Protein AF-A0A934EB63-F1 (afdb_monomer_lite)

Foldseek 3Di:
DDQDDLAPVSLVVVLVVLVVCVVVVNDDPVVNVVSNVVSVVSNVVNVVVVVVVVVVVVVVVVVVVD

Structure (mmCIF, N/CA/C/O backbone):
data_AF-A0A934EB63-F1
#
_entry.id   AF-A0A934EB63-F1
#
loop_
_atom_site.group_PDB
_atom_site.id
_atom_site.type_symbol
_atom_site.label_atom_id
_atom_site.label_alt_id
_atom_site.label_comp_id
_atom_site.label_asym_id
_atom_site.label_entity_id
_atom_site.label_seq_id
_atom_site.pdbx_PDB_ins_code
_atom_site.Cartn_x
_atom_site.Cartn_y
_atom_site.Cartn_z
_atom_site.occupancy
_atom_site.B_iso_or_equiv
_atom_site.auth_seq_id
_atom_site.auth_comp_id
_atom_site.auth_asym_id
_atom_site.auth_atom_id
_atom_site.pdbx_PDB_model_num
ATOM 1 N N . MET A 1 1 ? -6.400 -18.558 7.316 1.00 63.09 1 MET A N 1
ATOM 2 C CA . MET A 1 1 ? -5.493 -18.220 6.193 1.00 63.09 1 MET A CA 1
ATOM 3 C C . MET A 1 1 ? -4.839 -16.868 6.479 1.00 63.09 1 MET A C 1
ATOM 5 O O . MET A 1 1 ? -5.554 -15.942 6.838 1.00 63.09 1 MET A O 1
ATOM 9 N N . LYS A 1 2 ? -3.503 -16.757 6.421 1.00 81.25 2 LYS A N 1
ATOM 10 C CA . LYS A 1 2 ? -2.769 -15.509 6.726 1.00 81.25 2 LYS A CA 1
ATOM 11 C C . LYS A 1 2 ? -2.882 -14.538 5.539 1.00 81.25 2 LYS A C 1
ATOM 13 O O . LYS A 1 2 ? -2.750 -14.983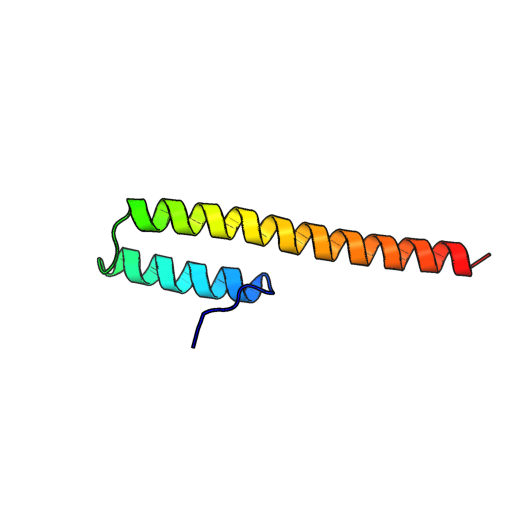 4.399 1.00 81.25 2 LYS A O 1
ATOM 18 N N . ARG A 1 3 ? -3.145 -13.245 5.788 1.00 84.06 3 ARG A N 1
ATOM 19 C CA . ARG A 1 3 ? -3.188 -12.217 4.726 1.00 84.06 3 ARG A CA 1
ATOM 20 C C . ARG A 1 3 ? -1.820 -12.133 4.037 1.00 84.06 3 ARG A C 1
ATOM 22 O O . ARG A 1 3 ? -0.794 -12.211 4.711 1.00 84.06 3 ARG A O 1
ATOM 29 N N . ARG A 1 4 ? -1.825 -11.993 2.711 1.00 90.00 4 ARG A N 1
ATOM 30 C CA . ARG A 1 4 ? -0.629 -11.781 1.883 1.00 90.00 4 ARG A CA 1
ATOM 31 C C . ARG A 1 4 ? -0.605 -10.331 1.414 1.00 90.00 4 ARG A C 1
ATOM 33 O O . ARG A 1 4 ? -1.667 -9.764 1.187 1.00 90.00 4 ARG A O 1
ATOM 40 N N . PHE A 1 5 ? 0.588 -9.765 1.288 1.00 94.00 5 PHE A N 1
ATOM 41 C CA . PHE A 1 5 ? 0.814 -8.373 0.899 1.00 94.00 5 PHE A CA 1
ATOM 42 C C . PHE A 1 5 ? 1.846 -8.324 -0.226 1.00 94.00 5 PHE A C 1
ATOM 44 O O . PHE A 1 5 ? 2.940 -7.795 -0.059 1.00 94.00 5 PHE A O 1
ATOM 51 N N . ASN A 1 6 ? 1.523 -8.972 -1.341 1.00 93.94 6 ASN A N 1
ATOM 52 C CA . ASN A 1 6 ? 2.466 -9.122 -2.447 1.00 93.94 6 ASN A CA 1
ATOM 53 C C . ASN A 1 6 ? 2.305 -8.007 -3.481 1.00 93.94 6 ASN A C 1
ATOM 55 O O . ASN A 1 6 ? 3.194 -7.787 -4.288 1.00 93.94 6 ASN A O 1
ATOM 59 N N . THR A 1 7 ? 1.154 -7.335 -3.482 1.00 96.62 7 THR A N 1
ATOM 60 C CA . THR A 1 7 ? 0.810 -6.311 -4.467 1.00 96.62 7 THR A CA 1
ATOM 61 C C . THR A 1 7 ? 0.269 -5.060 -3.787 1.00 96.62 7 THR A C 1
ATOM 63 O O . THR A 1 7 ? -0.292 -5.122 -2.688 1.00 96.62 7 THR A O 1
ATOM 66 N N . LEU A 1 8 ? 0.329 -3.923 -4.485 1.00 97.19 8 LEU A N 1
ATOM 67 C CA . LEU A 1 8 ? -0.340 -2.693 -4.046 1.00 97.19 8 LEU A CA 1
ATOM 68 C C . LEU A 1 8 ? -1.854 -2.894 -3.861 1.00 97.19 8 LEU A C 1
ATOM 70 O O . LEU A 1 8 ? -2.461 -2.303 -2.967 1.00 97.19 8 LEU A O 1
ATOM 74 N N . ALA A 1 9 ? -2.473 -3.772 -4.658 1.00 96.50 9 ALA A N 1
ATOM 75 C CA . ALA A 1 9 ? -3.882 -4.125 -4.508 1.00 96.50 9 ALA A CA 1
ATOM 76 C C . ALA A 1 9 ? -4.168 -4.829 -3.172 1.00 96.50 9 ALA A C 1
ATOM 78 O O . ALA A 1 9 ? -5.202 -4.562 -2.556 1.00 96.50 9 ALA A O 1
ATOM 79 N N . ASP A 1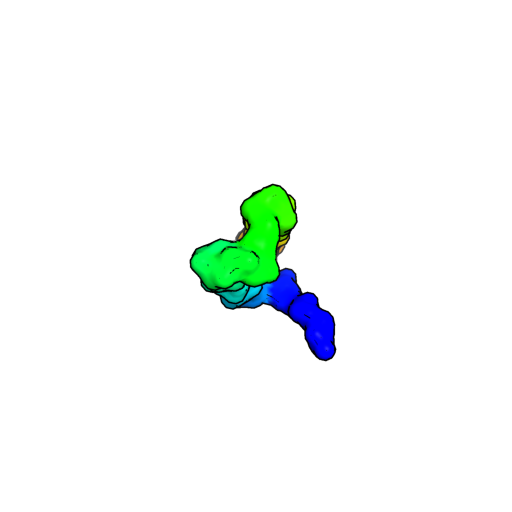 10 ? -3.263 -5.689 -2.701 1.00 96.69 10 ASP A N 1
ATOM 80 C CA . ASP A 1 10 ? -3.399 -6.343 -1.399 1.00 96.69 10 ASP A CA 1
ATOM 81 C C . ASP A 1 10 ? -3.283 -5.331 -0.254 1.00 96.69 10 ASP A C 1
ATOM 83 O O . ASP A 1 10 ? -4.138 -5.314 0.636 1.00 96.69 10 ASP A O 1
ATOM 87 N N . CYS A 1 11 ? -2.295 -4.430 -0.320 1.00 97.00 11 CYS A N 1
ATOM 88 C CA . CYS A 1 11 ? -2.140 -3.321 0.627 1.00 97.00 11 CYS A CA 1
ATOM 89 C C . CYS A 1 11 ? -3.394 -2.436 0.673 1.00 97.00 11 CYS A C 1
ATOM 91 O O . CYS A 1 11 ? -3.896 -2.123 1.753 1.00 97.00 11 CYS A O 1
ATOM 93 N N . ARG A 1 12 ? -3.954 -2.095 -0.495 1.00 97.06 12 ARG A N 1
ATOM 94 C CA . ARG A 1 12 ? -5.186 -1.304 -0.610 1.00 97.06 12 ARG A CA 1
ATOM 95 C C . ARG A 1 12 ? -6.378 -2.000 0.043 1.00 97.06 12 ARG A C 1
ATOM 97 O O . ARG A 1 12 ? -7.078 -1.381 0.839 1.00 97.06 12 ARG A O 1
ATOM 104 N N . ARG A 1 13 ? -6.624 -3.276 -0.284 1.00 97.38 13 ARG A N 1
ATOM 105 C CA . ARG A 1 13 ? -7.738 -4.050 0.302 1.00 97.38 13 ARG A CA 1
ATOM 106 C C . ARG A 1 13 ? -7.598 -4.157 1.818 1.00 97.38 13 ARG A C 1
ATOM 108 O O . ARG A 1 13 ? -8.586 -4.033 2.532 1.00 97.38 13 ARG A O 1
ATOM 115 N N . TYR A 1 14 ? -6.377 -4.370 2.302 1.00 96.75 14 TYR A N 1
ATOM 116 C CA . TYR A 1 14 ? -6.099 -4.419 3.729 1.00 96.75 14 TYR A CA 1
ATOM 117 C C . TYR A 1 14 ? -6.403 -3.089 4.427 1.00 96.75 14 TYR A C 1
ATOM 119 O O . TYR A 1 14 ? -7.092 -3.093 5.442 1.00 96.75 14 TYR A O 1
ATOM 127 N N . LEU A 1 15 ? -5.917 -1.966 3.891 1.00 97.06 15 LEU A N 1
ATOM 128 C CA . LEU A 1 15 ? -6.173 -0.645 4.467 1.00 97.06 15 LEU A CA 1
ATOM 129 C C . LEU A 1 15 ? -7.663 -0.308 4.485 1.00 97.06 15 LEU A C 1
ATOM 131 O O . LEU A 1 15 ? -8.146 0.172 5.503 1.00 97.06 15 LEU A O 1
ATOM 135 N N . ALA A 1 16 ? -8.394 -0.618 3.412 1.00 97.50 16 ALA A N 1
ATOM 136 C CA . ALA A 1 16 ? -9.842 -0.425 3.370 1.00 97.50 16 ALA A CA 1
ATOM 137 C C . ALA A 1 16 ? -10.558 -1.202 4.491 1.00 97.50 16 ALA A C 1
ATOM 139 O O . ALA A 1 16 ? -11.361 -0.631 5.220 1.00 97.50 16 ALA A O 1
ATOM 140 N N . ASP A 1 17 ? -10.214 -2.480 4.694 1.00 97.12 17 ASP A N 1
ATOM 141 C CA . ASP A 1 17 ? -10.756 -3.283 5.801 1.00 97.12 17 ASP A CA 1
ATOM 142 C C . ASP A 1 17 ? -10.410 -2.696 7.180 1.00 97.12 17 ASP A C 1
ATOM 144 O O . ASP A 1 17 ? -11.255 -2.662 8.073 1.00 97.12 17 ASP A O 1
ATOM 148 N N . VAL A 1 18 ? -9.179 -2.212 7.367 1.00 96.81 18 VAL A N 1
ATOM 149 C CA . VAL A 1 18 ? -8.752 -1.592 8.630 1.00 96.81 18 VAL A CA 1
ATOM 150 C C . VAL A 1 18 ? -9.522 -0.300 8.913 1.00 96.81 18 VAL A C 1
ATOM 152 O O . VAL A 1 18 ? -9.936 -0.097 10.053 1.00 96.81 18 VAL A O 1
ATOM 155 N N . LEU A 1 19 ? -9.724 0.550 7.904 1.00 97.44 19 LEU A N 1
ATOM 156 C CA . LEU A 1 19 ? -10.451 1.814 8.039 1.00 97.44 19 LEU A CA 1
ATOM 157 C C . LEU A 1 19 ? -11.933 1.583 8.336 1.00 97.44 19 LEU A C 1
ATOM 159 O O . LEU A 1 19 ? -12.439 2.147 9.300 1.00 97.44 19 LEU A O 1
ATOM 163 N N . ASN A 1 20 ? -12.590 0.673 7.615 1.00 98.06 20 ASN A N 1
ATOM 164 C CA . ASN A 1 20 ? -13.988 0.327 7.888 1.00 98.06 20 ASN A CA 1
ATOM 165 C C . ASN A 1 20 ? -14.167 -0.153 9.334 1.00 98.06 20 ASN A C 1
ATOM 167 O O . ASN A 1 20 ? -15.075 0.272 10.037 1.00 98.06 20 ASN A O 1
ATOM 171 N N . ARG A 1 21 ? -13.255 -1.000 9.827 1.00 97.19 21 ARG A N 1
ATOM 172 C CA . ARG A 1 21 ? -13.305 -1.478 11.215 1.00 97.19 21 ARG A CA 1
ATOM 173 C C . ARG A 1 21 ? -13.051 -0.374 12.239 1.00 97.19 21 ARG A C 1
ATOM 175 O O . ARG A 1 21 ? -13.541 -0.493 13.359 1.00 97.19 21 ARG A O 1
ATOM 182 N N . LEU A 1 22 ? -12.262 0.646 11.897 1.00 97.69 22 LEU A N 1
ATOM 183 C CA . LEU A 1 22 ? -12.057 1.816 12.750 1.00 97.69 22 LEU A CA 1
ATOM 184 C C . LEU A 1 22 ? -13.342 2.639 12.845 1.00 97.69 22 LEU A C 1
ATOM 186 O O . LEU A 1 22 ? -13.755 2.986 13.945 1.00 97.69 22 LEU A O 1
ATOM 190 N N . GLU A 1 23 ? -13.984 2.900 11.707 1.00 97.19 23 GLU A N 1
ATOM 191 C CA . GLU A 1 23 ? -15.252 3.635 11.628 1.00 97.19 23 GLU A CA 1
ATOM 192 C C . GLU A 1 23 ? -16.386 2.907 12.363 1.00 97.19 23 GLU A C 1
ATOM 194 O O . GLU A 1 23 ? -17.217 3.535 13.009 1.00 97.19 23 GLU A O 1
ATOM 199 N N . GLU A 1 24 ? -16.375 1.573 12.347 1.00 97.69 24 GLU A N 1
ATOM 200 C CA . GLU A 1 24 ? -17.295 0.733 13.121 1.00 97.69 24 GLU A CA 1
ATOM 201 C C . GLU A 1 24 ? -16.947 0.638 14.622 1.00 97.69 24 GLU A C 1
ATOM 203 O O . GLU A 1 24 ? -17.642 -0.057 15.364 1.00 97.69 24 GLU A O 1
ATOM 208 N N . GLY A 1 25 ? -15.852 1.254 15.084 1.00 97.00 25 GLY A N 1
ATOM 209 C CA . GLY A 1 25 ? -15.395 1.168 16.477 1.00 97.00 25 GLY A CA 1
ATOM 210 C C . GLY A 1 25 ? -14.885 -0.220 16.893 1.00 97.00 25 GLY A C 1
ATOM 211 O O . GLY A 1 25 ? -14.798 -0.524 18.079 1.00 97.00 25 GLY A O 1
ATOM 212 N N . LYS A 1 26 ? -14.547 -1.093 15.933 1.00 96.75 26 LYS A N 1
ATOM 213 C CA . LYS A 1 26 ? -14.081 -2.473 16.180 1.00 96.75 26 LYS A CA 1
ATOM 214 C C . LYS A 1 26 ? -12.573 -2.576 16.422 1.00 96.75 26 LYS A C 1
ATOM 216 O O . LYS A 1 26 ? -12.071 -3.676 16.670 1.00 96.75 26 LYS A O 1
ATOM 221 N N . VAL A 1 27 ? -11.828 -1.482 16.266 1.00 95.31 27 VAL A N 1
ATOM 222 C CA . VAL A 1 27 ? -10.380 -1.403 16.506 1.00 95.31 27 VAL A CA 1
ATOM 223 C C . VAL A 1 27 ? -9.990 -0.029 17.046 1.00 95.31 27 VAL A C 1
ATOM 225 O O . VAL A 1 27 ? -10.577 0.981 16.676 1.00 95.31 27 VAL A O 1
ATOM 228 N N . GLU A 1 28 ? -8.943 0.000 17.867 1.00 96.06 28 GLU A N 1
ATOM 229 C CA . GLU A 1 28 ? -8.393 1.230 18.443 1.00 96.06 28 GLU A CA 1
ATOM 230 C C . GLU A 1 28 ? -7.564 2.040 17.439 1.00 96.06 28 GLU A C 1
ATOM 232 O O . GLU A 1 28 ? -6.773 1.484 16.663 1.00 96.06 28 GLU A O 1
ATOM 237 N N . ALA A 1 29 ? -7.672 3.368 17.523 1.00 94.75 29 ALA A N 1
ATOM 238 C CA . ALA A 1 29 ? -6.990 4.305 16.630 1.00 94.75 29 ALA A CA 1
ATOM 239 C C . ALA A 1 29 ? -5.458 4.146 16.635 1.00 94.75 29 ALA A C 1
ATOM 241 O O . ALA A 1 29 ? -4.828 4.215 15.578 1.00 94.75 29 ALA A O 1
ATOM 242 N N . ASP A 1 30 ? -4.846 3.886 17.796 1.00 95.56 30 ASP A N 1
ATOM 243 C CA . ASP A 1 30 ? -3.392 3.701 17.889 1.00 95.56 30 ASP A CA 1
ATOM 244 C C . ASP A 1 30 ? -2.923 2.442 17.140 1.00 95.56 30 ASP A C 1
ATOM 246 O O . ASP A 1 30 ? -1.992 2.479 16.331 1.00 95.56 30 ASP A O 1
ATOM 250 N N . GLY A 1 31 ? -3.664 1.342 17.291 1.00 93.81 31 GLY A N 1
ATOM 251 C CA . GLY A 1 31 ? -3.402 0.115 16.545 1.00 93.81 31 GLY A CA 1
ATOM 252 C C . GLY A 1 31 ? -3.579 0.294 15.034 1.00 93.81 31 GLY A C 1
ATOM 253 O O . GLY A 1 31 ? -2.860 -0.330 14.251 1.00 93.81 31 GLY A O 1
ATOM 254 N N . VAL A 1 32 ? -4.521 1.136 14.602 1.00 96.62 32 VAL A N 1
ATOM 255 C CA . VAL A 1 32 ? -4.692 1.485 13.183 1.00 96.62 32 VAL A CA 1
ATOM 256 C C . VAL A 1 32 ? -3.527 2.327 12.678 1.00 96.62 32 VAL A C 1
ATOM 258 O O . VAL A 1 32 ? -2.997 2.023 11.613 1.00 96.62 32 VAL A O 1
ATOM 261 N N . ARG A 1 33 ? -3.058 3.311 13.452 1.00 96.94 33 ARG A N 1
ATOM 262 C CA . ARG A 1 33 ? -1.910 4.156 13.092 1.00 96.94 33 ARG A CA 1
ATOM 263 C C . ARG A 1 33 ? -0.679 3.320 12.738 1.00 96.94 33 ARG A C 1
ATOM 265 O O . ARG A 1 33 ? -0.110 3.497 11.661 1.00 96.94 33 ARG A O 1
ATOM 272 N N . VAL A 1 34 ? -0.310 2.371 13.601 1.00 97.38 34 VAL A N 1
ATOM 273 C CA . VAL A 1 34 ? 0.848 1.485 13.381 1.00 97.38 34 VAL A CA 1
ATOM 274 C C . VAL A 1 34 ? 0.662 0.630 12.123 1.00 97.38 34 VAL A C 1
ATOM 276 O O . VAL A 1 34 ? 1.573 0.515 11.301 1.00 97.38 34 VAL A O 1
ATOM 279 N N . ARG A 1 35 ? -0.534 0.058 11.929 1.00 96.06 35 ARG A N 1
ATOM 280 C CA . ARG A 1 35 ? -0.856 -0.770 10.754 1.00 96.06 35 ARG A CA 1
ATOM 281 C C . ARG A 1 35 ? -0.817 0.025 9.452 1.00 96.06 35 ARG A C 1
ATOM 283 O O . ARG A 1 35 ? -0.293 -0.479 8.457 1.00 96.06 35 ARG A O 1
ATOM 290 N N . SER A 1 36 ? -1.342 1.246 9.456 1.00 96.88 36 SER A N 1
ATOM 291 C CA . SER A 1 36 ? -1.341 2.122 8.287 1.00 96.88 36 SER A CA 1
ATOM 292 C C . SER A 1 36 ? 0.072 2.548 7.911 1.00 96.88 36 SER A C 1
ATOM 294 O O . SER A 1 36 ? 0.438 2.475 6.739 1.00 96.88 36 SER A O 1
ATOM 296 N N . TYR A 1 37 ? 0.900 2.889 8.902 1.00 98.00 37 TYR A N 1
ATOM 297 C CA . TYR A 1 37 ? 2.308 3.218 8.685 1.00 98.00 37 TYR A CA 1
ATOM 298 C C . TYR A 1 37 ? 3.090 2.049 8.070 1.00 98.00 37 TYR A C 1
ATOM 300 O O . TYR A 1 37 ? 3.724 2.208 7.026 1.00 98.00 37 TYR A O 1
ATOM 308 N N . ALA A 1 38 ? 2.983 0.853 8.658 1.00 97.38 38 ALA A N 1
ATOM 309 C CA . ALA A 1 38 ? 3.646 -0.342 8.137 1.00 97.38 38 ALA A CA 1
ATOM 310 C C . ALA A 1 38 ? 3.181 -0.688 6.710 1.00 97.38 3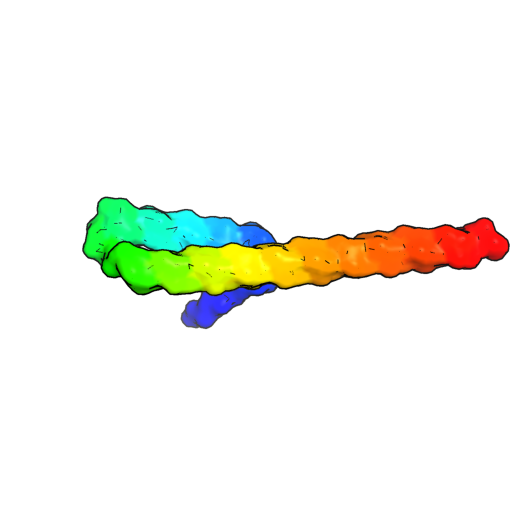8 ALA A C 1
ATOM 312 O O . ALA A 1 38 ? 3.998 -1.032 5.856 1.00 97.38 38 ALA A O 1
ATOM 313 N N . THR A 1 39 ? 1.883 -0.540 6.422 1.00 97.25 39 THR A N 1
ATOM 314 C CA . THR A 1 39 ? 1.342 -0.776 5.072 1.00 97.25 39 THR A CA 1
ATOM 315 C C . THR A 1 39 ? 1.846 0.263 4.068 1.00 97.25 39 THR A C 1
ATOM 317 O O . THR A 1 39 ? 2.114 -0.077 2.915 1.00 97.25 39 THR A O 1
ATOM 320 N N . GLY A 1 40 ? 2.028 1.515 4.496 1.00 97.50 40 GLY A N 1
ATOM 321 C CA . GLY A 1 40 ? 2.636 2.566 3.682 1.00 97.50 40 GLY A CA 1
ATOM 322 C C . GLY A 1 40 ? 4.090 2.261 3.317 1.00 97.50 40 GLY A C 1
ATOM 323 O O . GLY A 1 40 ? 4.459 2.382 2.152 1.00 97.50 40 GLY A O 1
ATOM 324 N N . ILE A 1 41 ? 4.903 1.803 4.278 1.00 98.12 41 ILE A N 1
ATOM 325 C CA . ILE A 1 41 ? 6.278 1.341 4.007 1.00 98.12 41 ILE A CA 1
ATOM 326 C C . ILE A 1 41 ? 6.264 0.193 2.999 1.00 98.12 41 ILE A C 1
ATOM 328 O O . ILE A 1 41 ? 6.992 0.231 2.011 1.00 98.12 41 ILE A O 1
ATOM 332 N N . LEU A 1 42 ? 5.416 -0.809 3.225 1.00 97.62 42 LEU A N 1
ATOM 333 C CA . LEU A 1 42 ? 5.347 -1.977 2.356 1.00 97.62 42 LEU A CA 1
ATOM 334 C C . LEU A 1 42 ? 4.931 -1.615 0.927 1.00 97.62 42 LEU A C 1
ATOM 336 O O . LEU A 1 42 ? 5.497 -2.137 -0.027 1.00 97.62 42 LEU A O 1
ATOM 340 N N . SER A 1 43 ? 3.997 -0.675 0.777 1.00 97.69 43 SER A N 1
ATOM 341 C CA . SER A 1 43 ? 3.579 -0.176 -0.537 1.00 97.69 43 SER A CA 1
ATOM 342 C C . SER A 1 43 ? 4.740 0.488 -1.285 1.00 97.69 43 SER A C 1
ATOM 344 O O . SER A 1 43 ? 4.931 0.206 -2.461 1.00 97.69 43 SER A O 1
ATOM 346 N N . LYS A 1 44 ? 5.571 1.285 -0.596 1.00 97.94 44 LYS A N 1
ATOM 347 C CA . LYS A 1 44 ? 6.774 1.894 -1.192 1.00 97.94 44 LYS A CA 1
ATOM 348 C C . LYS A 1 44 ? 7.812 0.856 -1.617 1.00 97.94 44 LYS A C 1
ATOM 350 O O . LYS A 1 44 ? 8.429 1.009 -2.661 1.00 97.94 44 LYS A O 1
ATOM 355 N N . ILE A 1 45 ? 8.012 -0.192 -0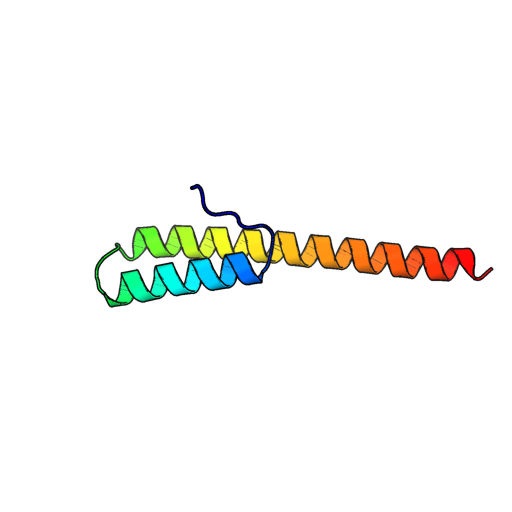.815 1.00 97.94 45 ILE A N 1
ATOM 356 C CA . ILE A 1 45 ? 8.943 -1.279 -1.156 1.00 97.94 45 ILE A CA 1
ATOM 357 C C . ILE A 1 45 ? 8.481 -1.992 -2.432 1.00 97.94 45 ILE A C 1
ATOM 359 O O . ILE A 1 45 ? 9.293 -2.210 -3.325 1.00 97.94 45 ILE A O 1
ATOM 363 N N . ILE A 1 46 ? 7.187 -2.317 -2.527 1.00 96.75 46 ILE A N 1
ATOM 364 C CA . ILE A 1 46 ? 6.605 -2.953 -3.718 1.00 96.75 46 ILE A CA 1
ATOM 365 C C . ILE A 1 46 ? 6.780 -2.049 -4.943 1.00 96.75 46 ILE A C 1
ATOM 367 O O . ILE A 1 46 ? 7.293 -2.497 -5.960 1.00 96.75 46 ILE A O 1
ATOM 371 N N . GLU A 1 47 ? 6.419 -0.768 -4.830 1.00 97.12 47 GLU A N 1
ATOM 372 C CA . GLU A 1 47 ? 6.545 0.196 -5.929 1.00 97.12 47 GLU A CA 1
ATOM 373 C C . GLU A 1 47 ? 7.994 0.345 -6.414 1.00 97.12 47 GLU A C 1
ATOM 375 O O . GLU A 1 47 ? 8.246 0.316 -7.617 1.00 97.12 47 GLU A O 1
ATOM 380 N N . ASN A 1 48 ? 8.955 0.448 -5.492 1.00 97.44 48 ASN A N 1
ATOM 381 C CA . ASN A 1 48 ? 10.370 0.549 -5.842 1.00 97.44 48 ASN A CA 1
ATOM 382 C C . ASN A 1 48 ? 10.888 -0.728 -6.513 1.00 97.44 48 ASN A C 1
ATOM 384 O O . ASN A 1 48 ? 11.610 -0.629 -7.498 1.00 97.44 48 ASN A O 1
ATOM 388 N N . SER A 1 49 ? 10.498 -1.909 -6.025 1.00 96.25 49 SER A N 1
ATOM 389 C CA . SER A 1 49 ? 10.879 -3.184 -6.646 1.00 96.25 49 SER A CA 1
ATOM 390 C C . SER A 1 49 ? 10.341 -3.291 -8.075 1.00 96.25 49 SER A C 1
ATOM 392 O O . SER A 1 49 ? 11.094 -3.606 -8.994 1.00 96.25 49 SER A O 1
ATOM 394 N N . ASP A 1 50 ? 9.062 -2.964 -8.283 1.00 95.56 50 ASP A N 1
ATOM 395 C CA . ASP A 1 50 ? 8.442 -2.973 -9.611 1.00 95.56 50 ASP A CA 1
AT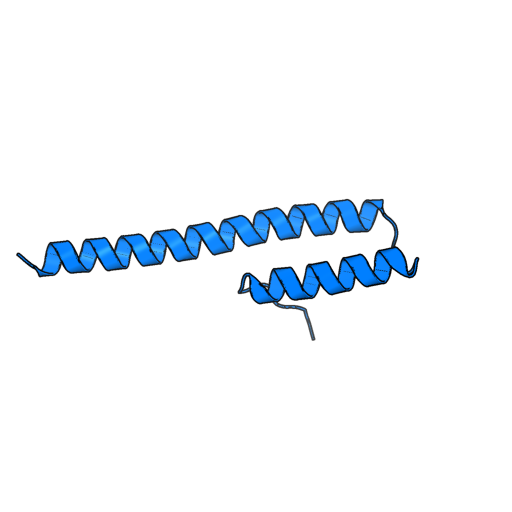OM 396 C C . ASP A 1 50 ? 9.127 -1.964 -10.554 1.00 95.56 50 ASP A C 1
ATOM 398 O O . ASP A 1 50 ? 9.289 -2.221 -11.750 1.00 95.56 50 ASP A O 1
ATOM 402 N N . LEU A 1 51 ? 9.535 -0.799 -10.036 1.00 96.69 51 LEU A N 1
ATOM 403 C CA . LEU A 1 51 ? 10.285 0.203 -10.795 1.00 96.69 51 LEU A CA 1
ATOM 404 C C . LEU A 1 51 ? 11.687 -0.283 -11.168 1.00 96.69 51 LEU A C 1
ATOM 406 O O . LEU A 1 51 ? 12.069 -0.134 -12.327 1.00 96.69 51 LEU A O 1
ATOM 410 N N . GLU A 1 52 ? 12.433 -0.878 -10.236 1.00 96.44 52 GLU A N 1
ATOM 411 C CA . GLU A 1 52 ? 13.750 -1.462 -10.512 1.00 96.44 52 GLU A CA 1
ATOM 412 C C . GLU A 1 52 ? 13.672 -2.526 -11.610 1.00 96.44 52 GLU A C 1
ATOM 414 O O . GLU A 1 52 ? 14.477 -2.514 -12.541 1.00 96.44 52 GLU A O 1
ATOM 419 N N . ASP A 1 53 ? 12.677 -3.411 -11.549 1.00 96.81 53 ASP A N 1
ATOM 420 C CA . ASP A 1 53 ? 12.480 -4.454 -12.557 1.00 96.81 53 ASP A CA 1
ATOM 421 C C . ASP A 1 53 ? 12.144 -3.862 -13.932 1.00 96.81 53 ASP A C 1
ATOM 423 O O . ASP A 1 53 ? 12.666 -4.304 -14.961 1.00 96.81 53 ASP A O 1
ATOM 427 N N . ARG A 1 54 ? 11.323 -2.805 -13.966 1.00 96.44 54 ARG A N 1
ATOM 428 C CA . ARG A 1 54 ? 11.016 -2.071 -15.202 1.00 96.44 54 ARG A CA 1
ATOM 429 C C . ARG A 1 54 ? 12.242 -1.369 -15.779 1.00 96.44 54 ARG A C 1
ATOM 431 O O . ARG A 1 54 ? 12.408 -1.389 -16.997 1.00 96.44 54 ARG A O 1
ATOM 438 N N . VAL A 1 55 ? 13.080 -0.758 -14.941 1.00 97.38 55 VAL A N 1
ATOM 439 C CA . VAL A 1 55 ? 14.326 -0.103 -15.370 1.00 97.38 55 VAL A CA 1
ATOM 440 C C . VAL A 1 55 ? 15.284 -1.134 -15.960 1.00 97.38 55 VAL A C 1
ATOM 442 O O . VAL A 1 55 ? 15.685 -0.972 -17.110 1.00 97.38 55 VAL A O 1
ATOM 445 N N . LYS A 1 56 ? 15.533 -2.250 -15.265 1.00 96.19 56 LYS A N 1
ATOM 446 C CA . LYS A 1 56 ? 16.376 -3.349 -15.773 1.00 96.19 56 LYS A CA 1
ATOM 447 C C . LYS A 1 56 ? 15.885 -3.877 -17.121 1.00 96.19 56 LYS A C 1
ATOM 449 O O . LYS A 1 56 ? 16.675 -4.117 -18.031 1.00 96.19 56 LYS A O 1
ATOM 454 N N . ALA A 1 57 ? 14.569 -4.033 -17.285 1.00 95.75 57 ALA A N 1
ATOM 455 C CA . ALA A 1 57 ? 13.984 -4.481 -18.547 1.00 95.75 57 ALA A CA 1
ATOM 456 C C . ALA A 1 57 ? 14.174 -3.468 -19.692 1.00 95.75 57 ALA A C 1
ATOM 458 O O . ALA A 1 57 ? 14.280 -3.867 -20.853 1.00 95.75 57 ALA A O 1
ATOM 459 N N . LEU A 1 58 ? 14.190 -2.167 -19.392 1.00 96.44 58 LEU A N 1
ATOM 460 C CA . LEU A 1 58 ? 14.484 -1.119 -20.371 1.00 96.44 58 LEU A CA 1
ATOM 461 C C . LEU A 1 58 ? 15.974 -1.083 -20.725 1.00 96.44 58 LEU A C 1
ATOM 463 O O . LEU A 1 58 ? 16.301 -1.027 -21.908 1.00 96.44 58 LEU A O 1
ATOM 467 N N . GLU A 1 59 ? 16.857 -1.171 -19.732 1.00 96.06 59 GLU A N 1
ATOM 468 C CA . GLU A 1 59 ? 18.312 -1.219 -19.920 1.00 96.06 59 GLU A CA 1
ATOM 469 C C . GLU A 1 59 ? 18.718 -2.407 -20.803 1.00 96.06 59 GLU A C 1
ATOM 471 O O . GLU A 1 59 ? 19.391 -2.218 -21.814 1.00 96.06 59 GLU A O 1
ATOM 476 N N . ALA A 1 60 ? 18.189 -3.603 -20.527 1.00 94.69 60 ALA A N 1
ATOM 477 C CA . ALA A 1 60 ? 18.450 -4.797 -21.333 1.00 94.69 60 ALA A CA 1
ATOM 478 C C . ALA A 1 60 ? 18.013 -4.647 -22.805 1.00 94.69 60 ALA A C 1
ATOM 480 O O . ALA A 1 60 ? 18.678 -5.146 -23.714 1.00 94.69 60 ALA A O 1
ATOM 481 N N . LYS A 1 61 ? 16.903 -3.940 -23.069 1.00 94.25 61 LYS A N 1
ATOM 482 C CA . LYS A 1 61 ? 16.444 -3.661 -24.443 1.00 94.25 61 LYS A CA 1
ATOM 483 C C . LYS A 1 61 ? 17.366 -2.697 -25.182 1.00 94.25 61 LYS A C 1
ATOM 485 O O . LYS A 1 61 ? 17.524 -2.832 -26.391 1.00 94.25 61 LYS A O 1
ATOM 490 N N . LEU A 1 62 ? 17.942 -1.725 -24.477 1.00 94.12 62 LEU A N 1
ATOM 491 C CA . LEU A 1 62 ? 18.894 -0.777 -25.055 1.00 94.12 62 LEU A CA 1
ATOM 492 C C . LEU A 1 62 ? 20.245 -1.445 -25.339 1.00 94.12 62 LEU A C 1
ATOM 494 O O . LEU A 1 62 ? 20.853 -1.163 -26.368 1.00 94.12 62 LEU A O 1
ATOM 498 N N . GLU A 1 63 ? 20.695 -2.350 -24.468 1.00 85.69 63 GLU A N 1
ATOM 499 C CA . GLU A 1 63 ? 21.935 -3.110 -24.665 1.00 85.69 63 GLU A CA 1
ATOM 500 C C . GLU A 1 63 ? 21.831 -4.130 -25.804 1.00 85.69 63 GLU A C 1
ATOM 502 O O . GLU A 1 63 ? 22.753 -4.236 -26.609 1.00 85.69 63 GLU A O 1
ATOM 507 N N . GLY A 1 64 ? 20.703 -4.838 -25.918 1.00 72.31 64 GLY A N 1
ATOM 508 C CA . GLY A 1 64 ? 20.456 -5.799 -27.000 1.00 72.31 64 GLY A CA 1
ATOM 509 C C . GLY A 1 64 ? 20.136 -5.174 -28.365 1.00 72.31 64 GLY A C 1
ATOM 510 O O . GLY A 1 64 ? 19.980 -5.903 -29.340 1.00 72.31 64 GLY A O 1
ATOM 511 N N . GLY A 1 65 ? 20.005 -3.845 -28.440 1.00 58.62 65 GLY A N 1
ATOM 512 C CA . GLY A 1 65 ? 19.783 -3.087 -29.677 1.00 58.62 65 GLY A CA 1
ATOM 513 C C . GLY A 1 65 ? 21.059 -2.546 -30.336 1.00 58.62 65 GLY A C 1
ATOM 514 O O . GLY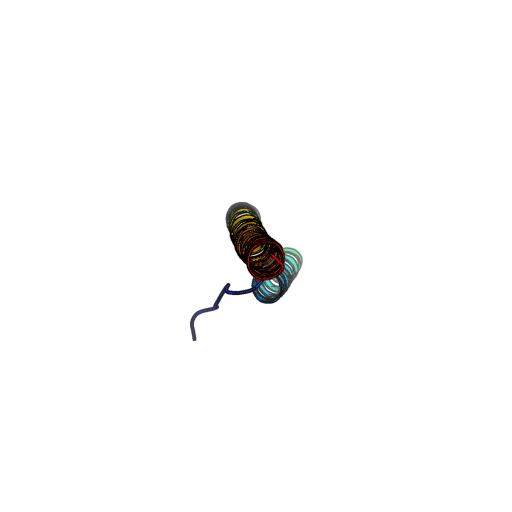 A 1 65 ? 20.946 -1.721 -31.244 1.00 58.62 65 GLY A O 1
ATOM 515 N N . LYS A 1 66 ? 22.245 -2.953 -29.862 1.00 49.41 66 LYS A N 1
ATOM 516 C CA . LYS A 1 66 ? 23.549 -2.655 -30.477 1.00 49.41 66 LYS A CA 1
ATOM 517 C C . LYS A 1 66 ? 23.988 -3.727 -31.465 1.00 49.41 66 LYS A C 1
ATOM 519 O O . LYS A 1 66 ? 23.742 -4.920 -31.191 1.00 49.41 66 LYS A O 1
#

Sequence (66 aa):
MKRRFNTLADCRRYLADVLNRLEEGKVEADGVRVRSYATGILSKIIENSDLEDRVKALEAKLEGGK

Secondary structure (DSSP, 8-state):
------SHHHHHHHHHHHHHHHHTTSS-HHHHHHHHHHHHHHHHHHHHHHHHHHHHHHHHHHHTT-

Radius of gyration: 17.34 Å; chains: 1; bounding box: 41×22×49 Å

pLDDT: mean 93.76, std 9.11, range [49.41, 98.12]